Protein AF-A0A2M7XA37-F1 (afdb_monomer)

pLDDT: mean 83.08, std 16.09, range [46.62, 97.81]

Mean predicted aligned error: 13.94 Å

Nearest PDB structures (foldseek):
  4q2u-assembly1_A  TM=6.124E-01  e=8.077E-02  Escherichia coli K-12

Sequence (85 aa):
MTSTIIVKADSKLKAQAQKTAADLGLTLTAVVNSYLQDFVQKKSISFGEKKNFRTPYGIFKDSKITDKDIDEVTSSWDKIVNELA

Radius of gyration: 22.99 Å; Cα contacts (8 Å, |Δi|>4): 20; chains: 1; bounding box: 35×60×45 Å

Solvent-accessible surface area (backbone atoms only — not comparable to full-atom values): 5561 Å² total; per-residue (Å²): 140,88,84,90,85,89,78,92,71,59,71,66,60,50,53,51,48,39,49,57,24,46,79,72,76,39,51,51,66,58,52,53,52,50,52,53,52,48,33,68,75,65,75,54,85,87,89,76,84,83,82,76,71,70,50,100,76,56,81,58,66,86,63,79,79,46,74,67,62,52,51,54,53,51,55,52,51,55,52,53,53,64,75,76,108

Foldseek 3Di:
DDDDDDDDDDPVVVVVLQVVQVVVVHGSVRVVVVVVVVCVVVVDDDDDDDPPPCDPVNPCPPPPDDVVNVVVVVVVVVVVVVVVD

Structure (mmCIF, N/CA/C/O backbone):
data_AF-A0A2M7XA37-F1
#
_entry.id   AF-A0A2M7XA37-F1
#
loop_
_atom_site.group_PDB
_atom_site.id
_atom_site.type_symbol
_atom_site.label_atom_id
_atom_site.label_alt_id
_atom_site.label_comp_id
_atom_site.label_asym_id
_atom_site.label_entity_id
_atom_site.label_seq_id
_atom_site.pdbx_PDB_ins_code
_atom_site.Cartn_x
_atom_site.Cartn_y
_atom_site.Cartn_z
_atom_site.occupancy
_atom_site.B_iso_or_equiv
_atom_site.auth_seq_id
_atom_site.auth_comp_id
_atom_site.auth_asym_id
_atom_site.auth_atom_id
_atom_site.pdbx_PDB_model_num
ATOM 1 N N . MET A 1 1 ? -21.298 11.738 -5.628 1.00 71.69 1 MET A N 1
ATOM 2 C CA . MET A 1 1 ? -20.366 12.710 -6.245 1.00 71.69 1 MET A CA 1
ATOM 3 C C . MET A 1 1 ? -18.991 12.074 -6.319 1.00 71.69 1 MET A C 1
ATOM 5 O O . MET A 1 1 ? -18.623 11.376 -5.383 1.00 71.69 1 MET A O 1
ATOM 9 N N . THR A 1 2 ? -18.261 12.288 -7.408 1.00 85.62 2 THR A N 1
ATOM 10 C CA . THR A 1 2 ? -16.884 11.806 -7.594 1.00 85.62 2 THR A CA 1
ATOM 11 C C . THR A 1 2 ? -15.935 12.996 -7.627 1.00 85.62 2 THR A C 1
ATOM 13 O O . THR A 1 2 ? -16.259 14.016 -8.234 1.00 85.62 2 THR A O 1
ATOM 16 N N . SER A 1 3 ? -14.777 12.874 -6.983 1.00 93.38 3 SER A N 1
ATOM 17 C CA . SER A 1 3 ? -13.728 13.896 -6.961 1.00 93.38 3 SER A CA 1
ATOM 18 C C . SER A 1 3 ? -12.408 13.322 -7.478 1.00 93.38 3 SER A C 1
ATOM 20 O O . SER A 1 3 ? -12.167 12.117 -7.400 1.00 93.38 3 SER A O 1
ATOM 22 N N . THR A 1 4 ? -11.559 14.190 -8.030 1.00 94.69 4 THR A N 1
ATOM 23 C CA . THR A 1 4 ? -10.268 13.805 -8.616 1.00 94.69 4 THR A CA 1
ATOM 24 C C . THR A 1 4 ? -9.127 14.176 -7.678 1.00 94.69 4 THR A C 1
ATOM 26 O O . THR A 1 4 ? -9.071 15.300 -7.183 1.00 94.69 4 THR A O 1
ATOM 29 N N . ILE A 1 5 ? -8.187 13.250 -7.480 1.00 94.25 5 ILE A N 1
ATOM 30 C CA . ILE A 1 5 ? -6.955 13.470 -6.713 1.00 94.25 5 ILE A CA 1
ATOM 31 C C . ILE A 1 5 ? -5.763 13.373 -7.671 1.00 94.25 5 ILE A C 1
ATOM 33 O O . ILE A 1 5 ? -5.599 12.368 -8.360 1.00 94.25 5 ILE A O 1
ATOM 37 N N . ILE A 1 6 ? -4.920 14.409 -7.701 1.00 95.00 6 ILE A N 1
ATOM 38 C CA . ILE A 1 6 ? -3.675 14.437 -8.482 1.00 95.00 6 ILE A CA 1
ATOM 39 C C . ILE A 1 6 ? -2.496 14.380 -7.511 1.00 95.00 6 ILE A C 1
ATOM 41 O O . ILE A 1 6 ? -2.318 15.281 -6.695 1.00 95.00 6 ILE A O 1
ATOM 45 N N . VAL A 1 7 ? -1.674 13.336 -7.622 1.00 93.31 7 VAL A N 1
ATOM 46 C CA . VAL A 1 7 ? -0.485 13.139 -6.781 1.00 93.31 7 VAL A CA 1
ATOM 47 C C . VAL A 1 7 ? 0.761 13.135 -7.657 1.00 93.31 7 VAL A C 1
ATOM 49 O O . VAL A 1 7 ? 0.862 12.348 -8.600 1.00 93.31 7 VAL A O 1
ATOM 52 N N . LYS A 1 8 ? 1.726 14.003 -7.335 1.00 95.88 8 LYS A N 1
ATOM 53 C CA . LYS A 1 8 ? 3.072 13.942 -7.914 1.00 95.88 8 LYS A CA 1
ATOM 54 C C . LYS A 1 8 ? 3.880 12.910 -7.133 1.00 95.88 8 LYS A C 1
ATOM 56 O O . LYS A 1 8 ? 4.014 13.026 -5.920 1.00 95.88 8 LYS A O 1
ATOM 61 N N . ALA A 1 9 ? 4.403 11.914 -7.832 1.00 93.88 9 ALA A N 1
ATOM 62 C CA . ALA A 1 9 ? 5.247 10.870 -7.270 1.00 93.88 9 ALA A CA 1
ATOM 63 C C . ALA A 1 9 ? 6.415 10.603 -8.219 1.00 93.88 9 ALA 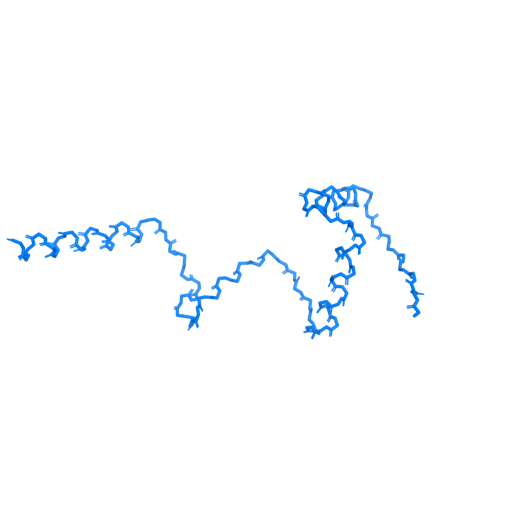A C 1
ATOM 65 O O . ALA A 1 9 ? 6.322 10.890 -9.416 1.00 93.88 9 ALA A O 1
ATOM 66 N N . ASP A 1 10 ? 7.494 10.038 -7.684 1.00 97.81 10 ASP A N 1
ATOM 67 C CA . ASP A 1 10 ? 8.591 9.556 -8.513 1.00 97.81 10 ASP A CA 1
ATOM 68 C C . ASP A 1 10 ? 8.097 8.499 -9.520 1.00 97.81 10 ASP A C 1
ATOM 70 O O . ASP A 1 10 ? 7.240 7.661 -9.217 1.00 97.81 10 ASP A O 1
ATOM 74 N N . SER A 1 11 ? 8.641 8.551 -10.737 1.00 95.62 11 SER A N 1
ATOM 75 C CA . SER A 1 11 ? 8.219 7.686 -11.843 1.00 95.62 11 SER A CA 1
ATOM 76 C C . SER A 1 11 ? 8.484 6.202 -11.573 1.00 95.62 11 SER A C 1
ATOM 78 O O . SER A 1 11 ? 7.634 5.364 -11.888 1.00 95.62 11 SER A O 1
ATOM 80 N N . LYS A 1 12 ? 9.615 5.870 -10.937 1.00 97.38 12 LYS A N 1
ATOM 81 C CA . LYS A 1 12 ? 9.978 4.490 -10.600 1.00 97.38 12 LYS A CA 1
ATOM 82 C C . LYS A 1 12 ? 9.115 3.984 -9.455 1.00 97.38 12 LYS A C 1
ATOM 84 O O . LYS A 1 12 ? 8.586 2.878 -9.545 1.00 97.38 12 LYS A O 1
ATOM 89 N N . LEU A 1 13 ? 8.897 4.816 -8.434 1.00 96.56 13 LEU A N 1
ATOM 90 C CA . LEU A 1 13 ? 8.009 4.481 -7.318 1.00 96.56 13 LEU A CA 1
ATOM 91 C C . LEU A 1 13 ? 6.583 4.186 -7.800 1.00 96.56 13 LEU A C 1
ATOM 93 O O . LEU A 1 13 ? 5.982 3.199 -7.381 1.00 96.56 13 LEU A O 1
ATOM 97 N N . LYS A 1 14 ? 6.049 5.005 -8.715 1.00 95.56 14 LYS A N 1
ATOM 98 C CA . LYS A 1 14 ? 4.720 4.783 -9.300 1.00 95.56 14 LYS A CA 1
ATOM 99 C C . LYS A 1 14 ? 4.648 3.447 -10.040 1.00 95.56 14 LYS A C 1
ATOM 101 O O . LYS A 1 14 ? 3.701 2.696 -9.823 1.00 95.56 14 LYS A O 1
ATOM 106 N N . ALA A 1 15 ? 5.635 3.149 -10.885 1.00 97.25 15 ALA A N 1
ATOM 107 C CA . ALA A 1 15 ? 5.680 1.893 -11.630 1.00 97.25 15 ALA A CA 1
ATOM 108 C C . ALA A 1 15 ? 5.763 0.678 -10.691 1.00 97.25 15 ALA A C 1
ATOM 110 O O . ALA A 1 15 ? 5.038 -0.299 -10.875 1.00 97.25 15 ALA A O 1
ATOM 111 N N . GLN A 1 16 ? 6.588 0.763 -9.644 1.00 97.31 16 GLN A N 1
ATOM 112 C CA . GLN A 1 1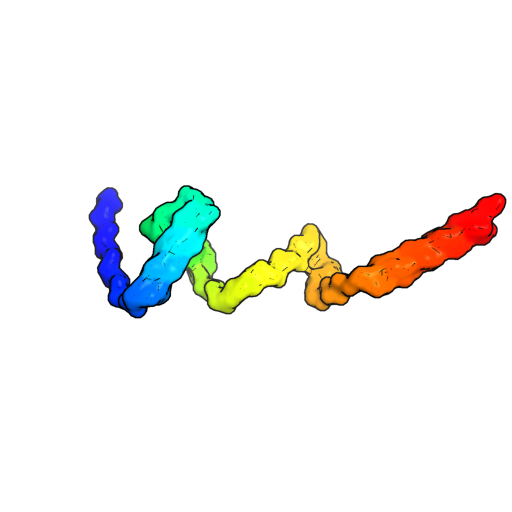6 ? 6.709 -0.291 -8.642 1.00 97.31 16 GLN A CA 1
ATOM 113 C C . GLN A 1 16 ? 5.399 -0.491 -7.874 1.00 97.31 16 GLN A C 1
ATOM 115 O O . GLN A 1 16 ? 4.926 -1.617 -7.775 1.00 97.31 16 GLN A O 1
ATOM 120 N N . ALA A 1 17 ? 4.765 0.586 -7.407 1.00 96.25 17 ALA A N 1
ATOM 121 C CA . ALA A 1 17 ? 3.487 0.509 -6.703 1.00 96.25 17 ALA A CA 1
ATOM 122 C C . ALA A 1 17 ? 2.368 -0.077 -7.582 1.00 96.25 17 ALA A C 1
ATOM 124 O O . ALA A 1 17 ? 1.554 -0.861 -7.100 1.00 96.25 17 ALA A O 1
ATOM 125 N N . GLN A 1 18 ? 2.337 0.267 -8.876 1.00 97.31 18 GLN A N 1
ATOM 126 C CA . GLN A 1 18 ? 1.397 -0.324 -9.833 1.00 97.31 18 GLN A CA 1
ATOM 127 C C . GLN A 1 18 ? 1.633 -1.822 -10.011 1.00 97.31 18 GLN A C 1
ATOM 129 O O . GLN A 1 18 ? 0.669 -2.582 -9.982 1.00 97.31 18 GLN A O 1
ATOM 134 N N . LYS A 1 19 ? 2.896 -2.241 -10.160 1.00 97.81 19 LYS A N 1
ATOM 135 C CA . LYS A 1 19 ? 3.252 -3.657 -10.266 1.00 97.81 19 LYS A CA 1
ATOM 136 C C . LYS A 1 19 ? 2.845 -4.421 -9.006 1.00 97.81 19 LYS A C 1
ATOM 138 O O . LYS A 1 19 ? 2.135 -5.406 -9.111 1.00 97.81 19 LYS A O 1
ATOM 143 N N . THR A 1 20 ? 3.198 -3.917 -7.825 1.00 97.38 20 THR A N 1
ATOM 144 C CA . THR A 1 20 ? 2.835 -4.546 -6.547 1.00 97.38 20 THR A CA 1
ATOM 145 C C . THR A 1 20 ? 1.322 -4.653 -6.362 1.00 97.38 20 THR A C 1
ATOM 147 O O . THR A 1 20 ? 0.841 -5.676 -5.891 1.00 97.38 20 THR A O 1
ATOM 150 N N . ALA A 1 21 ? 0.551 -3.633 -6.749 1.00 96.62 21 ALA A N 1
ATOM 151 C CA . ALA A 1 21 ? -0.907 -3.721 -6.718 1.00 96.62 21 ALA A CA 1
ATOM 152 C C . ALA A 1 21 ? -1.425 -4.804 -7.681 1.00 96.62 21 ALA A C 1
ATOM 154 O O . ALA A 1 21 ? -2.268 -5.608 -7.288 1.00 96.62 21 ALA A O 1
ATOM 155 N N . ALA A 1 22 ? -0.889 -4.862 -8.905 1.00 97.38 22 ALA A N 1
ATOM 156 C CA . ALA A 1 22 ? -1.281 -5.842 -9.915 1.00 97.38 22 ALA A CA 1
ATOM 157 C C . ALA A 1 22 ? -0.934 -7.282 -9.508 1.00 97.38 22 ALA A C 1
ATOM 159 O O . ALA A 1 22 ? -1.762 -8.172 -9.690 1.00 97.38 22 ALA A O 1
ATOM 160 N N . ASP A 1 23 ? 0.232 -7.496 -8.894 1.00 97.69 23 ASP A N 1
ATOM 161 C CA . ASP A 1 23 ? 0.654 -8.791 -8.345 1.00 97.69 23 ASP A CA 1
ATOM 162 C C . ASP A 1 23 ? -0.322 -9.285 -7.254 1.00 97.69 23 ASP A C 1
ATOM 164 O O . ASP A 1 23 ? -0.499 -10.487 -7.068 1.00 97.69 23 ASP A O 1
ATOM 168 N N . LEU A 1 24 ? -1.006 -8.360 -6.569 1.00 95.94 24 LEU A N 1
ATOM 169 C CA . LEU A 1 24 ? -2.060 -8.634 -5.584 1.00 95.94 24 LEU A CA 1
ATOM 170 C C . LEU A 1 24 ? -3.479 -8.655 -6.189 1.00 95.94 24 LEU A C 1
ATOM 172 O O . LEU A 1 24 ? -4.457 -8.740 -5.447 1.00 95.94 24 LEU A O 1
ATOM 176 N N . GLY A 1 25 ? -3.621 -8.552 -7.515 1.00 96.50 25 GLY A N 1
ATOM 177 C CA . GLY A 1 25 ? -4.916 -8.533 -8.205 1.00 96.50 25 GLY A CA 1
ATOM 178 C C . GLY A 1 25 ? -5.703 -7.226 -8.045 1.00 96.50 25 GLY A C 1
ATOM 179 O O . GLY A 1 25 ? -6.917 -7.202 -8.243 1.00 96.50 25 GLY A O 1
ATOM 180 N N . LEU A 1 26 ? -5.034 -6.131 -7.677 1.00 96.69 26 LEU A N 1
ATOM 181 C CA . LEU A 1 26 ? -5.637 -4.827 -7.416 1.00 96.69 26 LEU A CA 1
ATOM 182 C C . LEU A 1 26 ? -5.125 -3.758 -8.387 1.00 96.69 26 LEU A C 1
ATOM 184 O O . LEU A 1 26 ? -4.012 -3.808 -8.903 1.00 96.69 26 LEU A O 1
ATOM 188 N N . THR A 1 27 ? -5.926 -2.714 -8.593 1.00 96.94 27 THR A N 1
ATOM 189 C CA . THR A 1 27 ? -5.447 -1.496 -9.259 1.00 96.94 27 THR A CA 1
ATOM 190 C C . THR A 1 27 ? -4.836 -0.545 -8.235 1.00 96.94 27 THR A C 1
ATOM 192 O O . THR A 1 27 ? -5.281 -0.483 -7.087 1.00 96.94 27 THR A O 1
ATOM 195 N N . LEU A 1 28 ? -3.862 0.273 -8.650 1.00 95.31 28 LEU A N 1
ATOM 196 C CA . LEU A 1 28 ? -3.288 1.296 -7.766 1.00 95.31 28 LEU A CA 1
ATOM 197 C C . LEU A 1 28 ? -4.365 2.254 -7.220 1.00 95.31 28 LEU A C 1
ATOM 199 O O . LEU A 1 28 ? -4.310 2.652 -6.061 1.00 95.31 28 LEU A O 1
ATOM 203 N N . THR A 1 29 ? -5.380 2.582 -8.023 1.00 95.38 29 THR A N 1
ATOM 204 C CA . THR A 1 29 ? -6.510 3.418 -7.593 1.00 95.38 29 THR A CA 1
ATOM 205 C C . THR A 1 29 ? -7.328 2.752 -6.488 1.00 95.38 29 THR A C 1
ATOM 207 O O . THR A 1 29 ? -7.697 3.421 -5.524 1.00 95.38 29 THR A O 1
ATOM 210 N N . ALA A 1 30 ? -7.585 1.441 -6.585 1.00 96.00 30 ALA A N 1
ATOM 211 C CA . ALA A 1 30 ? -8.285 0.699 -5.537 1.00 96.00 30 ALA A CA 1
ATOM 212 C C . ALA A 1 30 ? -7.505 0.730 -4.215 1.00 96.00 30 ALA A C 1
ATOM 214 O O . ALA A 1 30 ? -8.090 0.986 -3.163 1.00 96.00 30 ALA A O 1
ATOM 215 N N . VAL A 1 31 ? -6.179 0.565 -4.283 1.00 95.56 31 VAL A N 1
ATOM 216 C CA . VAL A 1 31 ? -5.296 0.667 -3.113 1.00 95.56 31 VAL A CA 1
ATOM 217 C C . VAL A 1 31 ? -5.393 2.057 -2.482 1.00 95.56 31 VAL A C 1
ATOM 219 O O . VAL A 1 31 ? -5.691 2.167 -1.296 1.00 95.56 31 VAL A O 1
ATOM 222 N N . VAL A 1 32 ? -5.217 3.129 -3.261 1.00 94.81 32 VAL A N 1
ATOM 223 C CA . VAL A 1 32 ? -5.289 4.509 -2.743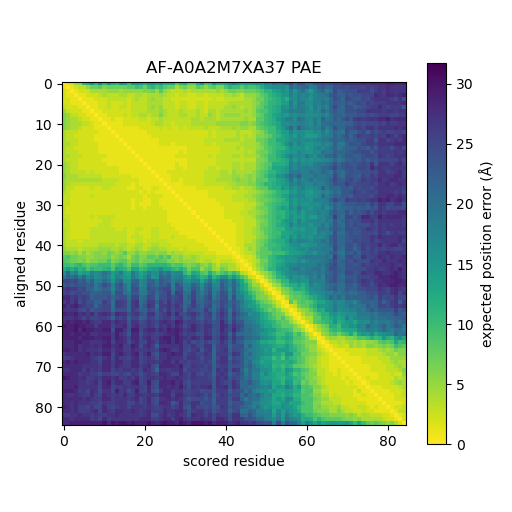 1.00 94.81 32 VAL A CA 1
ATOM 224 C C . VAL A 1 32 ? -6.651 4.798 -2.106 1.00 94.81 32 VAL A C 1
ATOM 226 O O . VAL A 1 32 ? -6.706 5.336 -1.002 1.00 94.81 32 VAL A O 1
ATOM 229 N N . ASN A 1 33 ? -7.749 4.388 -2.745 1.00 95.12 33 ASN A N 1
ATOM 230 C CA . ASN A 1 33 ? -9.093 4.570 -2.197 1.00 95.12 33 ASN A CA 1
ATOM 231 C C . ASN A 1 33 ? -9.285 3.827 -0.870 1.00 95.12 33 ASN A C 1
ATOM 233 O O . ASN A 1 33 ? -9.857 4.389 0.064 1.00 95.12 33 ASN A O 1
ATOM 237 N N . SER A 1 34 ? -8.774 2.599 -0.760 1.00 94.50 34 SER A N 1
ATOM 238 C CA . SER A 1 34 ? -8.811 1.842 0.493 1.00 94.50 34 SER A CA 1
ATOM 239 C C . SER A 1 34 ? -8.034 2.554 1.599 1.00 94.50 34 SER A C 1
ATOM 241 O O . SER A 1 34 ? -8.528 2.648 2.719 1.00 94.50 34 SER A O 1
ATOM 243 N N . TYR A 1 35 ? -6.852 3.101 1.297 1.00 93.25 35 TYR A N 1
ATOM 244 C CA . TYR A 1 35 ? -6.066 3.865 2.271 1.00 93.25 35 TYR A CA 1
ATOM 245 C C . TYR A 1 35 ? -6.772 5.150 2.720 1.00 93.25 35 TYR A C 1
ATOM 247 O O . TYR A 1 35 ? -6.690 5.505 3.894 1.00 93.25 35 TYR A O 1
ATOM 255 N N . LEU A 1 36 ? -7.497 5.832 1.827 1.00 94.44 36 LEU A N 1
ATOM 256 C CA . LEU A 1 36 ? -8.298 7.007 2.189 1.00 94.44 36 LEU A CA 1
ATOM 257 C C . LEU A 1 36 ? -9.440 6.642 3.144 1.00 94.44 36 LEU A C 1
ATOM 259 O O . LEU A 1 36 ? -9.659 7.343 4.131 1.00 94.44 36 LEU A O 1
ATOM 263 N N . GLN A 1 37 ? -10.142 5.535 2.886 1.00 94.19 37 GLN A N 1
ATOM 264 C CA . GLN A 1 37 ? -11.190 5.041 3.783 1.00 94.19 37 GLN A CA 1
ATOM 265 C C . GLN A 1 37 ? -10.618 4.672 5.153 1.00 94.19 37 GLN A C 1
ATOM 267 O O . GLN A 1 37 ? -11.140 5.111 6.178 1.00 94.19 37 GLN A O 1
ATOM 272 N N . ASP A 1 38 ? -9.508 3.934 5.164 1.00 93.81 38 ASP A N 1
ATOM 273 C CA . ASP A 1 38 ? -8.798 3.548 6.380 1.00 93.81 38 ASP A CA 1
ATOM 274 C C . ASP A 1 38 ? -8.360 4.768 7.195 1.00 93.81 38 ASP A C 1
ATOM 276 O O . ASP A 1 38 ? -8.530 4.790 8.415 1.00 93.81 38 ASP A O 1
ATOM 280 N N . PHE A 1 39 ? -7.832 5.795 6.528 1.00 94.44 39 PHE A N 1
ATOM 281 C CA . PHE A 1 39 ? -7.396 7.030 7.170 1.00 94.44 39 PHE A CA 1
ATOM 282 C C . PHE A 1 39 ? -8.560 7.761 7.851 1.00 94.44 39 PHE A C 1
ATOM 284 O O . PHE A 1 39 ? -8.438 8.163 9.009 1.00 94.44 39 PHE A O 1
ATOM 291 N N . VAL A 1 40 ? -9.710 7.875 7.176 1.00 94.94 40 VAL A N 1
ATOM 292 C CA . VAL A 1 40 ? -10.912 8.516 7.736 1.00 94.94 40 VAL A CA 1
ATOM 293 C C . VAL A 1 40 ? -11.479 7.714 8.909 1.00 94.94 40 VAL A C 1
ATOM 295 O O . VAL A 1 40 ? -11.830 8.296 9.936 1.00 94.94 40 VAL A O 1
ATOM 298 N N . GLN A 1 41 ? -11.548 6.386 8.787 1.00 94.19 41 GLN A N 1
ATOM 299 C CA . GLN A 1 41 ? -12.117 5.519 9.823 1.00 94.19 41 GLN A CA 1
ATO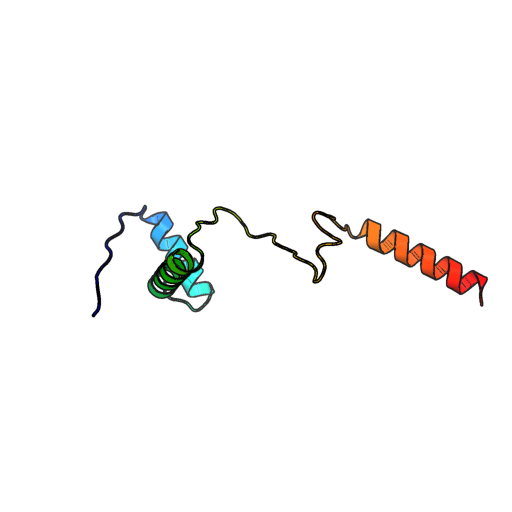M 300 C C . GLN A 1 41 ? -11.236 5.455 11.072 1.00 94.19 41 GLN A C 1
ATOM 302 O O . GLN A 1 41 ? -11.730 5.571 12.192 1.00 94.19 41 GLN A O 1
ATOM 307 N N . LYS A 1 42 ? -9.923 5.276 10.890 1.00 93.88 42 LYS A N 1
ATOM 308 C CA . LYS A 1 42 ? -8.976 5.056 11.993 1.00 93.88 42 LYS A CA 1
ATOM 309 C C . LYS A 1 42 ? -8.428 6.353 12.575 1.00 93.88 42 LYS A C 1
ATOM 311 O O . LYS A 1 42 ? -7.776 6.296 13.617 1.00 93.88 42 LYS A O 1
ATOM 316 N N . LYS A 1 43 ? -8.631 7.492 11.897 1.00 92.31 43 LYS A N 1
ATOM 317 C CA . LYS A 1 43 ? -8.092 8.819 12.258 1.00 92.31 43 LYS A CA 1
ATOM 318 C C . LYS A 1 43 ? -6.602 8.783 12.624 1.00 92.31 43 LYS A C 1
ATOM 320 O O . LYS A 1 43 ? -6.139 9.517 13.491 1.00 92.31 43 LYS A O 1
ATOM 325 N N . SER A 1 44 ? -5.856 7.881 11.996 1.00 85.62 44 SER A N 1
ATOM 326 C CA . SER A 1 44 ? -4.448 7.624 12.281 1.00 85.62 44 SER A CA 1
ATOM 327 C C . SER A 1 44 ? -3.745 7.138 11.022 1.00 85.62 44 SER A C 1
ATOM 329 O O . SER A 1 44 ? -4.361 6.559 10.125 1.00 85.62 44 SER A O 1
ATOM 331 N N . ILE A 1 45 ? -2.441 7.390 10.957 1.00 85.69 45 ILE A N 1
ATOM 332 C CA . ILE A 1 45 ? -1.574 6.949 9.866 1.00 85.69 45 ILE 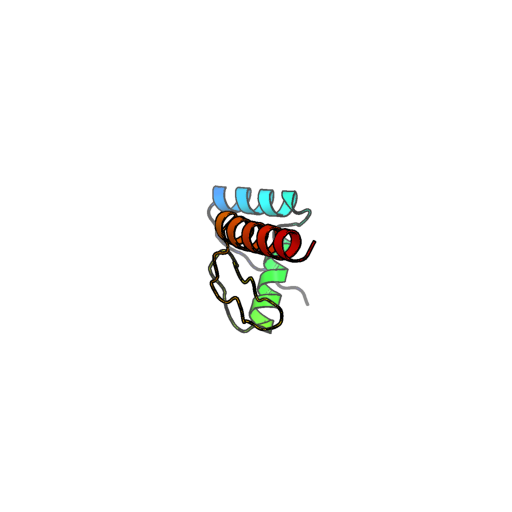A CA 1
ATOM 333 C C . ILE A 1 45 ? -0.564 5.977 10.466 1.00 85.69 45 ILE A C 1
ATOM 335 O O . ILE A 1 45 ? 0.069 6.278 11.475 1.00 85.69 45 ILE A O 1
ATOM 339 N N . SER A 1 46 ? -0.435 4.793 9.871 1.00 77.19 46 SER A N 1
ATOM 340 C CA . SER A 1 46 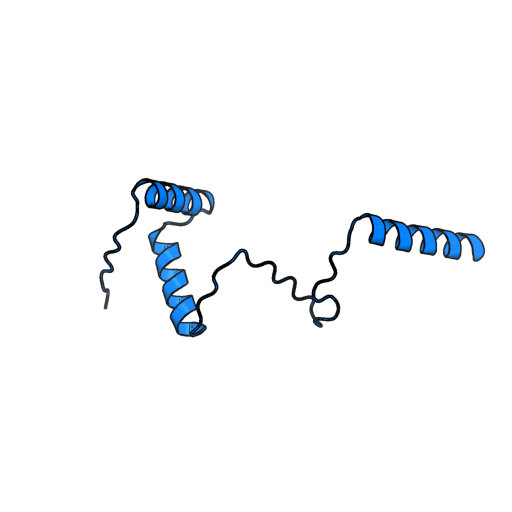? 0.578 3.810 10.261 1.00 77.19 46 SER A CA 1
ATOM 341 C C . SER A 1 46 ? 1.700 3.812 9.232 1.00 77.19 46 SER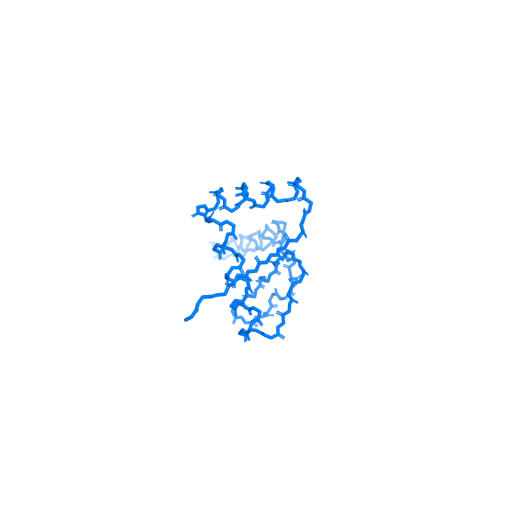 A C 1
ATOM 343 O O . SER A 1 46 ? 1.459 3.499 8.068 1.00 77.19 46 SER A O 1
ATOM 345 N N . PHE A 1 47 ? 2.917 4.124 9.666 1.00 74.62 47 PHE A N 1
ATOM 346 C CA . PHE A 1 47 ? 4.128 3.961 8.866 1.00 74.62 47 PHE A CA 1
ATOM 347 C C . PHE A 1 47 ? 4.878 2.732 9.391 1.00 74.62 47 PHE A C 1
ATOM 349 O O . PHE A 1 47 ? 5.310 2.731 10.540 1.00 74.62 47 PHE A O 1
ATOM 356 N N . GLY A 1 48 ? 4.984 1.669 8.590 1.00 70.75 48 GLY A N 1
ATOM 357 C CA . GLY A 1 48 ? 5.760 0.476 8.945 1.00 70.75 48 GLY A CA 1
ATOM 358 C C . GLY A 1 48 ? 5.153 -0.851 8.487 1.00 70.75 48 GLY A C 1
ATOM 359 O O . GLY A 1 48 ? 3.961 -0.954 8.192 1.00 70.75 48 GLY A O 1
ATOM 360 N N . GLU A 1 49 ? 5.998 -1.881 8.450 1.00 54.84 49 GLU A N 1
ATOM 361 C CA . GLU A 1 49 ? 5.618 -3.271 8.201 1.00 54.84 49 GLU A CA 1
ATOM 362 C C . GLU A 1 49 ? 4.861 -3.796 9.434 1.00 54.84 49 GLU A C 1
ATOM 364 O O . GLU A 1 49 ? 5.418 -3.922 10.527 1.00 54.84 49 GLU A O 1
ATOM 369 N N . LYS A 1 50 ? 3.547 -4.024 9.312 1.00 54.22 50 LYS A N 1
ATOM 370 C CA . LYS A 1 50 ? 2.712 -4.474 10.435 1.00 54.22 50 LYS A CA 1
ATOM 371 C C . LYS A 1 50 ? 3.103 -5.894 10.865 1.00 54.22 50 LYS A C 1
ATOM 373 O O . LYS A 1 50 ? 2.476 -6.853 10.434 1.00 54.22 50 LYS A O 1
ATOM 378 N N . LYS A 1 51 ? 4.022 -6.040 11.819 1.00 49.47 51 LYS A N 1
ATOM 379 C CA . LYS A 1 51 ? 4.085 -7.241 12.670 1.00 49.47 51 LYS A CA 1
ATOM 380 C C . LYS A 1 51 ? 3.204 -7.044 13.900 1.00 49.47 51 LYS A C 1
ATOM 382 O O . LYS A 1 51 ? 3.683 -6.950 15.020 1.00 49.47 51 LYS A O 1
ATOM 387 N N . ASN A 1 52 ? 1.892 -6.943 13.693 1.00 51.25 52 ASN A N 1
ATOM 388 C CA . ASN A 1 52 ? 0.938 -7.018 14.800 1.00 51.25 52 ASN A CA 1
ATOM 389 C C . ASN A 1 52 ? 0.493 -8.472 14.967 1.00 51.25 52 ASN A C 1
ATOM 391 O O . ASN A 1 52 ? -0.624 -8.822 14.596 1.00 51.25 52 ASN A O 1
ATOM 395 N N . PHE A 1 53 ? 1.358 -9.318 15.532 1.00 49.75 53 PHE A N 1
ATOM 396 C CA . PHE A 1 53 ? 0.913 -10.607 16.053 1.00 49.75 53 PHE A CA 1
ATOM 397 C C . PHE A 1 53 ? 0.211 -10.345 17.390 1.00 49.75 53 PHE A C 1
ATOM 399 O O . PHE A 1 53 ? 0.808 -10.418 18.460 1.00 49.75 53 PHE A O 1
ATOM 406 N N . ARG A 1 54 ? -1.056 -9.923 17.339 1.00 49.31 54 ARG A N 1
ATOM 407 C CA . ARG A 1 54 ? -1.892 -9.897 18.542 1.00 49.31 54 ARG A CA 1
ATOM 408 C C . ARG A 1 54 ? -2.475 -11.292 18.701 1.00 49.31 54 ARG A C 1
ATOM 410 O O . ARG A 1 54 ? -3.444 -11.631 18.032 1.00 49.31 54 ARG A O 1
ATOM 417 N N . THR A 1 55 ? -1.867 -12.103 19.564 1.00 54.59 55 THR A N 1
ATOM 418 C CA . THR A 1 55 ? -2.529 -13.318 20.049 1.00 54.59 55 THR A CA 1
ATOM 419 C C . THR A 1 55 ? -3.841 -12.926 20.743 1.00 54.59 55 THR A C 1
ATOM 421 O O . THR A 1 55 ? -3.903 -11.824 21.301 1.00 54.59 55 THR A O 1
ATOM 424 N N . PRO A 1 56 ? -4.884 -13.781 20.733 1.00 53.00 56 PRO A N 1
ATOM 425 C CA . PRO A 1 56 ? -6.219 -13.466 21.264 1.00 53.00 56 PRO A CA 1
ATOM 426 C C . PRO A 1 56 ? -6.294 -12.928 22.706 1.00 53.00 56 PRO A C 1
ATOM 428 O O . PRO A 1 56 ? -7.350 -12.457 23.109 1.00 53.00 56 PRO A O 1
ATOM 431 N N . TYR A 1 57 ? -5.193 -12.920 23.466 1.00 57.62 57 TYR A N 1
ATOM 432 C CA . TYR A 1 57 ? -5.128 -12.374 24.825 1.00 57.62 57 TYR A CA 1
ATOM 433 C C . TYR A 1 57 ? -3.898 -11.496 25.110 1.00 57.62 57 TYR A C 1
ATOM 435 O O . TYR A 1 57 ? -3.650 -11.148 26.258 1.00 57.62 57 TYR A O 1
ATOM 443 N N . GLY A 1 58 ? -3.098 -11.129 24.100 1.00 53.50 58 GLY A N 1
ATOM 444 C CA . GLY A 1 58 ? -1.928 -10.256 24.294 1.00 53.50 58 GLY A CA 1
ATOM 445 C C . GLY A 1 58 ? -0.829 -10.818 25.209 1.00 53.50 58 GLY A C 1
ATOM 446 O O . GLY A 1 58 ? 0.085 -10.082 25.567 1.00 53.50 58 GLY A O 1
ATOM 447 N N . ILE A 1 59 ? -0.901 -12.104 25.569 1.00 54.81 59 ILE A N 1
ATOM 448 C CA . ILE A 1 59 ? 0.025 -12.764 26.505 1.00 54.81 59 ILE A CA 1
ATOM 449 C C . ILE A 1 59 ? 1.420 -12.901 25.878 1.00 54.81 59 ILE A C 1
ATOM 451 O O . ILE A 1 59 ? 2.427 -12.793 26.566 1.00 54.81 59 ILE A O 1
ATOM 455 N N . PHE A 1 60 ? 1.482 -13.042 24.553 1.00 54.72 60 PHE A N 1
ATOM 456 C CA . PHE A 1 60 ? 2.732 -13.171 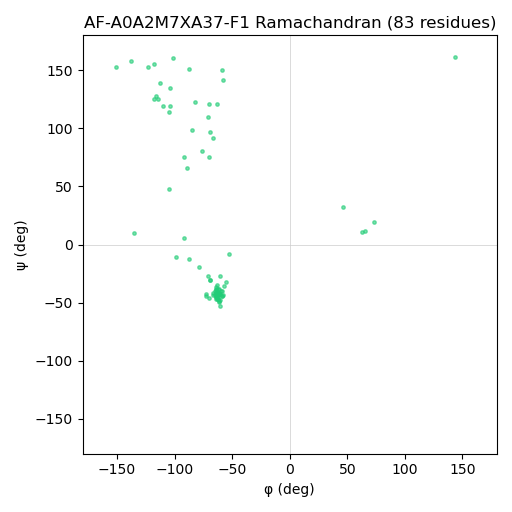23.797 1.00 54.72 60 PHE A CA 1
ATOM 457 C C . PHE A 1 60 ? 3.072 -11.886 23.046 1.00 54.72 60 PHE A C 1
ATOM 459 O O . PHE A 1 60 ? 3.322 -11.890 21.840 1.00 54.72 60 PHE A O 1
ATOM 466 N N . LYS A 1 61 ? 2.994 -10.749 23.738 1.00 46.62 61 LYS A N 1
ATOM 467 C CA . LYS A 1 61 ? 3.478 -9.490 23.178 1.00 46.62 61 LYS A CA 1
ATOM 468 C C . LYS A 1 61 ? 5.007 -9.569 23.114 1.00 46.62 61 LYS A C 1
ATOM 470 O O . LYS A 1 61 ? 5.654 -9.785 24.130 1.00 46.62 61 LYS A O 1
ATOM 475 N N . ASP A 1 62 ? 5.560 -9.439 21.911 1.00 53.69 62 ASP A N 1
ATOM 476 C CA . ASP A 1 62 ? 7.005 -9.405 21.634 1.00 53.69 62 ASP A CA 1
ATOM 477 C C . ASP A 1 62 ? 7.795 -10.699 21.924 1.00 53.69 62 ASP A C 1
ATOM 479 O O . ASP A 1 62 ? 9.026 -10.697 21.851 1.00 53.69 62 ASP A O 1
ATOM 483 N N . SER A 1 63 ? 7.122 -11.830 22.168 1.00 57.19 63 SER A N 1
ATOM 484 C CA . SER A 1 63 ? 7.788 -13.134 22.250 1.00 57.19 63 SER A CA 1
ATOM 485 C C . SER A 1 63 ? 8.279 -13.521 20.855 1.00 57.19 63 SER A C 1
ATOM 487 O O . SER A 1 63 ? 7.519 -14.025 20.028 1.00 57.19 63 SER A O 1
ATOM 489 N N . LYS A 1 64 ? 9.553 -13.264 20.557 1.00 63.53 64 LYS A N 1
ATOM 490 C CA . LYS A 1 64 ? 10.231 -13.882 19.415 1.00 63.53 64 LYS A CA 1
ATOM 491 C C . LYS A 1 64 ? 10.429 -15.364 19.736 1.00 63.53 64 LYS A C 1
ATOM 493 O O . LYS A 1 64 ? 11.525 -15.749 20.110 1.00 63.53 64 LYS A O 1
ATOM 498 N N . ILE A 1 65 ? 9.361 -16.155 19.654 1.00 70.06 65 ILE A N 1
ATOM 499 C CA . ILE A 1 65 ? 9.460 -17.610 19.763 1.00 70.06 65 ILE A CA 1
ATOM 500 C C . ILE A 1 65 ? 10.308 -18.076 18.581 1.00 70.06 65 ILE A C 1
ATOM 502 O O . ILE A 1 65 ? 9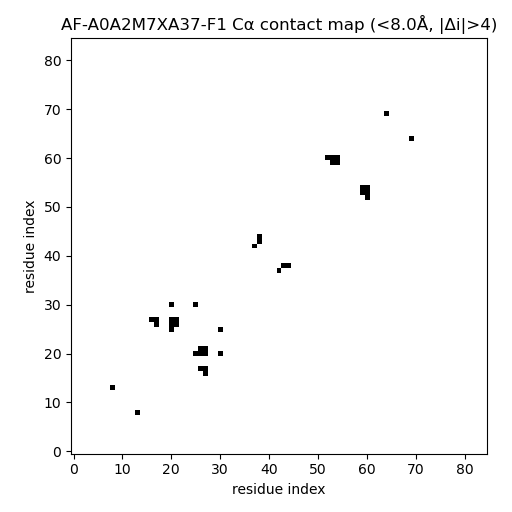.995 -17.777 17.426 1.00 70.06 65 ILE A O 1
ATOM 506 N N . THR A 1 66 ? 11.412 -18.734 18.892 1.00 72.94 66 THR A N 1
ATOM 507 C CA . THR A 1 66 ? 12.326 -19.348 17.935 1.00 72.94 66 THR A CA 1
ATOM 508 C C . THR A 1 66 ? 12.077 -20.850 17.874 1.00 72.94 66 THR A C 1
ATOM 510 O O . THR A 1 66 ? 11.527 -21.426 18.811 1.00 72.94 66 THR A O 1
ATOM 513 N N . ASP A 1 67 ? 12.519 -21.506 16.800 1.00 75.81 67 ASP A N 1
ATOM 514 C CA . ASP A 1 67 ? 12.418 -22.970 16.672 1.00 75.81 67 ASP A CA 1
ATOM 515 C C . ASP A 1 67 ? 13.083 -23.692 17.858 1.00 75.81 67 ASP A C 1
ATOM 517 O O . ASP A 1 67 ? 12.585 -24.696 18.354 1.00 75.81 67 ASP A O 1
ATOM 521 N N . LYS A 1 68 ? 14.142 -23.092 18.415 1.00 78.31 68 LYS A N 1
ATOM 522 C CA . LYS A 1 68 ? 14.833 -23.591 19.606 1.00 78.31 68 LYS A CA 1
ATOM 523 C C . LYS A 1 68 ? 13.942 -23.627 20.854 1.00 78.31 68 LYS A C 1
ATOM 525 O O . LYS A 1 68 ? 14.050 -24.561 21.643 1.00 78.31 68 LYS A O 1
ATOM 530 N N . ASP A 1 69 ? 13.074 -22.631 21.028 1.00 79.00 69 ASP A N 1
ATOM 531 C CA . ASP A 1 69 ? 12.151 -22.574 22.169 1.00 79.00 69 ASP A CA 1
ATOM 532 C C . ASP A 1 69 ? 11.077 -23.673 22.059 1.00 79.00 69 ASP A C 1
ATOM 534 O O . ASP A 1 69 ? 10.598 -24.194 23.065 1.00 79.00 69 ASP A O 1
ATOM 538 N N . ILE A 1 70 ? 10.713 -24.055 20.830 1.00 80.31 70 ILE A N 1
ATOM 539 C CA . ILE A 1 70 ? 9.769 -25.144 20.546 1.00 80.31 70 ILE A CA 1
ATOM 540 C C . ILE A 1 70 ? 10.424 -26.506 20.824 1.00 80.31 70 ILE A C 1
ATOM 542 O O . ILE A 1 70 ? 9.811 -27.367 21.463 1.00 80.31 70 ILE A O 1
ATOM 546 N N . ASP A 1 71 ? 11.673 -26.690 20.395 1.00 84.31 71 ASP A N 1
ATOM 547 C CA . ASP A 1 71 ? 12.429 -27.932 20.591 1.00 84.31 71 ASP A CA 1
ATOM 548 C C . ASP A 1 71 ? 12.685 -28.234 22.076 1.00 84.31 71 ASP A C 1
ATOM 550 O O . ASP A 1 71 ? 12.582 -29.387 22.509 1.00 84.31 71 ASP A O 1
ATOM 554 N N . GLU A 1 72 ? 12.975 -27.204 22.878 1.00 83.62 72 GLU A N 1
ATOM 555 C CA . GLU A 1 72 ? 13.183 -27.342 24.324 1.00 83.62 72 GLU A CA 1
ATOM 556 C C . GLU A 1 72 ? 11.922 -27.852 25.030 1.00 83.62 72 GLU A C 1
ATOM 558 O O . GLU A 1 72 ? 11.977 -28.806 25.812 1.00 83.62 72 GLU A O 1
ATOM 563 N N . VAL A 1 73 ? 10.768 -27.259 24.712 1.00 87.19 73 VAL A N 1
ATOM 564 C CA . VAL A 1 73 ? 9.483 -27.691 25.267 1.00 87.19 73 VAL A CA 1
ATOM 565 C C . VAL A 1 73 ? 9.195 -29.130 24.852 1.00 87.19 73 VAL A C 1
ATOM 567 O O . VAL A 1 73 ? 8.900 -29.955 25.713 1.00 87.19 73 VAL A O 1
ATOM 570 N N . THR A 1 74 ? 9.331 -29.456 23.566 1.00 86.94 74 THR A N 1
ATOM 571 C CA . THR A 1 74 ? 9.017 -30.793 23.030 1.00 86.94 74 THR A CA 1
ATOM 572 C C . THR A 1 74 ? 9.876 -31.880 23.680 1.00 86.94 74 THR A C 1
ATOM 574 O O . THR A 1 74 ? 9.348 -32.888 24.143 1.00 86.94 74 THR A O 1
ATOM 577 N N . SER A 1 75 ? 11.173 -31.617 23.854 1.00 88.69 75 SER A N 1
ATOM 578 C CA . SER A 1 75 ? 12.096 -32.535 24.537 1.00 88.69 75 SER A CA 1
ATOM 579 C C . SER A 1 75 ? 11.726 -32.760 26.010 1.00 88.69 75 SER A C 1
ATOM 581 O O . SER A 1 75 ? 11.902 -33.855 26.548 1.00 88.69 75 SER A O 1
ATOM 583 N N . SER A 1 76 ? 11.202 -31.728 26.681 1.00 90.25 76 SER A N 1
ATOM 584 C CA . SER A 1 76 ? 10.711 -31.831 28.059 1.00 90.25 76 SER A CA 1
ATOM 585 C C . SER A 1 76 ? 9.471 -32.729 28.156 1.00 90.25 76 SER A C 1
ATOM 587 O O . SER A 1 76 ? 9.390 -33.576 29.048 1.00 90.25 76 SER A O 1
ATOM 589 N N . TRP A 1 77 ? 8.538 -32.613 27.204 1.00 89.31 77 TRP A N 1
ATOM 590 C CA . TRP A 1 77 ? 7.362 -33.488 27.129 1.00 89.31 77 TRP A CA 1
ATOM 591 C C . TRP A 1 77 ? 7.743 -34.946 26.871 1.00 89.31 77 TRP A C 1
ATOM 593 O O . TRP A 1 77 ? 7.241 -35.820 27.575 1.00 89.31 77 TRP A O 1
ATOM 603 N N . ASP A 1 78 ? 8.661 -35.211 25.939 1.00 89.50 78 ASP A N 1
ATOM 604 C CA . ASP A 1 78 ? 9.130 -36.574 25.652 1.00 89.50 78 ASP A CA 1
ATOM 605 C C . ASP A 1 78 ? 9.732 -37.235 26.894 1.00 89.50 78 ASP A C 1
ATOM 607 O O . ASP A 1 78 ? 9.484 -38.408 27.176 1.00 89.50 78 ASP A O 1
ATOM 611 N N . LYS A 1 79 ? 10.496 -36.476 27.685 1.00 88.38 79 LYS A N 1
ATOM 612 C CA . LYS A 1 79 ? 11.068 -36.978 28.934 1.00 88.38 79 LYS A CA 1
ATOM 613 C C . LYS A 1 79 ? 9.986 -37.351 29.951 1.00 88.38 79 LYS A C 1
ATOM 615 O O . LYS A 1 79 ? 10.046 -38.438 30.515 1.00 88.38 79 LYS A O 1
ATOM 620 N N . ILE A 1 80 ? 8.994 -36.483 30.157 1.00 90.12 80 ILE A N 1
ATOM 621 C CA . ILE A 1 80 ? 7.894 -36.735 31.101 1.00 90.12 80 ILE A CA 1
ATOM 622 C C . ILE A 1 80 ? 7.073 -37.954 30.667 1.00 90.12 80 ILE A C 1
ATOM 624 O O . ILE A 1 80 ? 6.740 -38.797 31.494 1.00 90.12 80 ILE A O 1
ATOM 628 N N . VAL A 1 81 ? 6.761 -38.067 29.373 1.00 88.44 81 VAL A N 1
ATOM 629 C CA . VAL A 1 81 ? 6.005 -39.207 28.833 1.00 88.44 81 VAL A CA 1
ATOM 630 C C . VAL A 1 81 ? 6.771 -40.514 29.038 1.00 88.44 81 VAL A C 1
ATOM 632 O O . VAL A 1 81 ? 6.170 -41.500 29.451 1.00 88.44 81 VAL A O 1
ATOM 635 N N . ASN A 1 82 ? 8.087 -40.512 28.822 1.00 86.94 82 ASN A N 1
ATOM 636 C CA . ASN A 1 82 ? 8.926 -41.694 29.024 1.00 86.94 82 ASN A CA 1
ATOM 637 C C . ASN A 1 82 ? 9.113 -42.077 30.503 1.00 86.94 82 ASN A C 1
ATOM 639 O O . ASN A 1 82 ? 9.357 -43.240 30.787 1.00 86.94 82 ASN A O 1
ATOM 643 N N . GLU A 1 83 ? 9.022 -41.132 31.443 1.00 84.75 83 GLU A N 1
ATOM 644 C CA . GLU A 1 83 ? 9.084 -41.424 32.887 1.00 84.75 83 GLU A CA 1
ATOM 645 C C . GLU A 1 83 ? 7.758 -41.975 33.445 1.00 84.75 83 GLU A C 1
ATOM 647 O O . GLU A 1 83 ? 7.745 -42.583 34.516 1.00 84.75 83 GLU A O 1
ATOM 652 N N . LEU A 1 84 ? 6.645 -41.756 32.739 1.00 75.00 84 LEU A N 1
ATOM 653 C CA . LEU A 1 84 ? 5.306 -42.217 33.124 1.00 75.00 84 LEU A CA 1
ATOM 654 C C . LEU A 1 84 ? 4.863 -43.511 32.417 1.00 75.00 84 LEU A C 1
ATOM 656 O O . LEU A 1 84 ? 3.827 -44.064 32.796 1.00 75.00 84 LEU A O 1
ATOM 660 N N . ALA A 1 85 ? 5.602 -43.958 31.397 1.00 65.94 85 ALA A N 1
ATOM 661 C CA . ALA A 1 85 ? 5.372 -45.194 30.641 1.00 65.94 85 ALA A CA 1
ATOM 662 C C . ALA A 1 85 ? 6.177 -46.370 31.215 1.00 65.94 85 ALA A C 1
ATOM 664 O O . ALA A 1 85 ? 5.623 -47.494 31.226 1.00 65.94 85 ALA A O 1
#

Organism: NCBI:txid1975056

Secondary structure (DSSP, 8-state):
----------HHHHHHHHHHHHHTT--HHHHHHHHHHHHHHH-----S-------TTSTTSS----HHHHHHHHHHHHHHHHHH-

InterPro domains:
  IPR013321 Arc-type ribbon-helix-helix [G3DSA:1.10.1220.10] (2-82)